Protein AF-A0A813L848-F1 (afdb_monomer_lite)

pLDDT: mean 75.16, std 19.22, range [43.25, 97.25]

Radius of gyration: 29.5 Å; chains: 1; bounding box: 35×66×77 Å

Sequence (94 aa):
LMESSGAEINISRHAIAGTELQPISIIGGVNQTLLAVVKLSSLLQDLAAQGRLVGEVWHRPARSRGQSRAPSRASSAARATSQTPSRVAASSRS

Foldseek 3Di:
DCVVLVWDKDWDPDADPPAPHIDIDTHDPPSSSVVVVVVVVVVVVVCVVVVNDPCPRPPDPPPPPDDPPDPPPDDDDDDDDDDDDDDDDDDDDD

Secondary structure (DSSP, 8-state):
-HHHH--EEEE-SSPPTTSSPPPEEEES-HHHHHHHHHHHHHHHHHHHHTT-S-TTSS------------------------------------

Structure (mmCIF, N/CA/C/O backbone):
data_AF-A0A813L848-F1
#
_entry.id   AF-A0A813L848-F1
#
loop_
_atom_site.group_PDB
_atom_site.id
_atom_site.type_symbol
_atom_site.label_atom_id
_atom_site.label_alt_id
_atom_site.label_comp_id
_atom_site.label_asym_id
_atom_site.label_entity_id
_atom_site.label_seq_id
_atom_site.pdbx_PDB_ins_code
_atom_site.Cartn_x
_atom_site.Cartn_y
_atom_site.Cartn_z
_atom_site.occupancy
_atom_site.B_iso_or_equiv
_atom_site.auth_seq_id
_atom_site.auth_comp_id
_atom_site.auth_asym_id
_atom_site.auth_atom_id
_atom_site.pdbx_PDB_model_num
ATOM 1 N N . LEU A 1 1 ? -8.585 2.325 -1.356 1.00 82.56 1 LEU A N 1
ATOM 2 C CA . LEU A 1 1 ? -7.594 2.035 -0.290 1.00 82.56 1 LEU A CA 1
ATOM 3 C C . LEU A 1 1 ? -7.447 3.234 0.651 1.00 82.56 1 LEU A C 1
ATOM 5 O O . LEU A 1 1 ? -7.893 3.088 1.782 1.00 82.56 1 LEU A O 1
ATOM 9 N N . MET A 1 2 ? -6.983 4.402 0.177 1.00 81.25 2 MET A N 1
ATOM 10 C CA . MET A 1 2 ? -6.903 5.659 0.959 1.00 81.25 2 MET A CA 1
ATOM 11 C C . MET A 1 2 ? -8.218 6.043 1.659 1.00 81.25 2 MET A C 1
ATOM 13 O O . MET A 1 2 ? -8.249 6.131 2.880 1.00 81.25 2 MET A O 1
ATOM 17 N N . GLU A 1 3 ? -9.329 6.153 0.919 1.00 84.12 3 GLU A N 1
ATOM 18 C CA . GLU A 1 3 ? -10.656 6.490 1.486 1.00 84.12 3 GLU A CA 1
ATOM 19 C C . GLU A 1 3 ? -11.080 5.556 2.624 1.00 84.12 3 GLU A C 1
ATOM 21 O O . GLU A 1 3 ? -11.735 5.946 3.581 1.00 84.12 3 GLU A O 1
ATOM 26 N N . SER A 1 4 ? -10.678 4.294 2.522 1.00 86.44 4 SER A N 1
ATOM 27 C CA . SER A 1 4 ? -11.129 3.242 3.419 1.00 86.44 4 SER A CA 1
ATOM 28 C C . SER A 1 4 ? -10.207 3.034 4.628 1.00 86.44 4 SER A C 1
ATOM 30 O O . SER A 1 4 ? -10.605 2.359 5.575 1.00 86.44 4 SER A O 1
ATOM 32 N N . SER A 1 5 ? -8.956 3.501 4.575 1.00 88.88 5 SER A N 1
ATOM 33 C CA . SER A 1 5 ? -8.020 3.476 5.709 1.00 88.88 5 SER A CA 1
ATOM 34 C C . SER A 1 5 ? -7.967 4.816 6.439 1.00 88.88 5 SER A C 1
ATOM 36 O O . SER A 1 5 ? -7.537 4.855 7.588 1.00 88.88 5 SER A O 1
ATOM 38 N N . GLY A 1 6 ? -8.371 5.906 5.779 1.00 92.31 6 GLY A N 1
ATOM 39 C CA . GLY A 1 6 ? -8.192 7.269 6.277 1.00 92.31 6 GLY A CA 1
ATOM 40 C C . GLY A 1 6 ? -6.726 7.708 6.332 1.00 92.31 6 GLY A C 1
ATOM 41 O O . GLY A 1 6 ? -6.440 8.756 6.899 1.00 92.31 6 GLY A O 1
ATOM 42 N N . ALA A 1 7 ? -5.807 6.908 5.781 1.00 95.75 7 ALA A N 1
ATOM 43 C CA . ALA A 1 7 ? -4.390 7.235 5.689 1.00 95.75 7 ALA A CA 1
ATOM 44 C C . ALA A 1 7 ? -4.088 7.905 4.346 1.00 95.75 7 ALA A C 1
ATOM 46 O O . ALA A 1 7 ? -4.619 7.501 3.305 1.00 95.75 7 ALA A O 1
ATOM 47 N N . GLU A 1 8 ? -3.182 8.873 4.368 1.00 95.44 8 GLU A N 1
ATOM 48 C CA . GLU A 1 8 ? -2.567 9.403 3.162 1.00 95.44 8 GLU A CA 1
ATOM 49 C C . GLU A 1 8 ? -1.531 8.400 2.651 1.00 95.44 8 GLU A C 1
ATOM 51 O O . GLU A 1 8 ? -0.732 7.860 3.420 1.00 95.44 8 GLU A O 1
ATOM 56 N N . ILE A 1 9 ? -1.571 8.107 1.352 1.00 94.50 9 ILE A N 1
ATOM 57 C CA . ILE A 1 9 ? -0.692 7.122 0.729 1.00 94.50 9 ILE A CA 1
ATOM 58 C C . ILE A 1 9 ? -0.105 7.743 -0.520 1.00 94.50 9 ILE A C 1
ATOM 60 O O . ILE A 1 9 ? -0.836 8.145 -1.422 1.00 94.50 9 ILE A O 1
ATOM 64 N N . ASN A 1 10 ? 1.219 7.793 -0.566 1.00 94.75 10 ASN A N 1
ATOM 65 C CA . ASN A 1 10 ? 1.962 8.354 -1.677 1.00 94.75 10 ASN A CA 1
ATOM 66 C C . ASN A 1 10 ? 2.876 7.285 -2.273 1.00 94.75 10 ASN A C 1
ATOM 68 O O . ASN A 1 10 ? 3.599 6.603 -1.546 1.00 94.75 10 ASN A O 1
ATOM 72 N N . ILE A 1 11 ? 2.842 7.149 -3.594 1.00 93.56 11 ILE A N 1
ATOM 73 C CA . ILE A 1 11 ? 3.718 6.249 -4.340 1.00 93.56 11 ILE A CA 1
ATOM 74 C C . ILE A 1 11 ? 4.751 7.122 -5.040 1.00 93.56 11 ILE A C 1
ATOM 76 O O . ILE A 1 11 ? 4.411 8.008 -5.827 1.00 93.56 11 ILE A O 1
ATOM 80 N N . SER A 1 12 ? 6.023 6.890 -4.732 1.00 92.94 12 SER A N 1
ATOM 81 C CA . SER A 1 12 ? 7.115 7.644 -5.333 1.00 92.94 12 SER A CA 1
ATOM 82 C C . SER A 1 12 ? 7.152 7.429 -6.845 1.00 92.94 12 SER A C 1
ATOM 84 O O . SER A 1 12 ? 7.051 6.309 -7.341 1.00 92.94 12 SER A O 1
ATOM 86 N N . ARG A 1 13 ? 7.389 8.519 -7.583 1.00 92.25 13 ARG A N 1
ATOM 87 C CA . ARG A 1 13 ? 7.638 8.481 -9.034 1.00 92.25 13 ARG A CA 1
ATOM 88 C C . ARG A 1 13 ? 9.011 7.907 -9.389 1.00 92.25 13 ARG A C 1
ATOM 90 O O . ARG A 1 13 ? 9.268 7.614 -10.552 1.00 92.25 13 ARG A O 1
ATOM 97 N N . HIS A 1 14 ? 9.888 7.769 -8.398 1.00 92.56 14 HIS A N 1
ATOM 98 C CA . HIS A 1 14 ? 11.241 7.251 -8.552 1.00 92.56 14 HIS A CA 1
ATOM 99 C C . HIS A 1 14 ? 11.361 5.893 -7.875 1.00 92.56 14 HIS A C 1
ATOM 101 O O . HIS A 1 14 ? 10.936 5.736 -6.728 1.00 92.56 14 HIS A O 1
ATOM 107 N N . ALA A 1 15 ? 11.959 4.938 -8.581 1.00 91.12 15 ALA A N 1
ATOM 108 C CA . ALA A 1 15 ? 12.312 3.645 -8.018 1.00 91.12 15 ALA A CA 1
ATOM 109 C C . ALA A 1 15 ? 13.491 3.765 -7.037 1.00 91.12 15 ALA A C 1
ATOM 111 O O . ALA A 1 15 ? 14.274 4.718 -7.090 1.00 91.12 15 ALA A O 1
ATOM 112 N N . ILE A 1 16 ? 13.627 2.784 -6.145 1.00 87.12 16 ILE A N 1
ATOM 113 C CA . ILE A 1 16 ? 14.800 2.651 -5.274 1.00 87.12 16 ILE A CA 1
ATOM 114 C C . ILE A 1 16 ? 16.008 2.309 -6.150 1.00 87.12 16 ILE A C 1
ATOM 116 O O . ILE A 1 16 ? 15.925 1.418 -6.998 1.00 87.12 16 ILE A O 1
ATOM 120 N N . ALA A 1 17 ? 17.130 3.002 -5.936 1.00 88.06 17 ALA A N 1
ATOM 121 C CA . ALA A 1 17 ? 18.353 2.810 -6.710 1.00 88.06 17 ALA A CA 1
ATOM 122 C C . ALA A 1 17 ? 18.766 1.327 -6.767 1.00 88.06 17 ALA A C 1
ATOM 124 O O . ALA A 1 17 ? 18.885 0.668 -5.736 1.00 88.06 17 ALA A O 1
ATOM 125 N N . GLY A 1 18 ? 18.975 0.815 -7.983 1.00 89.12 18 GLY A N 1
ATOM 126 C CA . GLY A 1 18 ? 19.326 -0.588 -8.223 1.00 89.12 18 GLY A CA 1
ATOM 127 C C . GLY A 1 18 ? 18.147 -1.568 -8.213 1.00 89.12 18 GLY A C 1
ATOM 128 O O . GLY A 1 18 ? 18.378 -2.772 -8.260 1.00 89.12 18 GLY A O 1
ATOM 129 N N . THR A 1 19 ? 16.899 -1.090 -8.163 1.00 85.81 19 THR A N 1
ATOM 130 C CA . THR A 1 19 ? 15.695 -1.936 -8.196 1.00 85.81 19 THR A CA 1
ATOM 131 C C . THR A 1 19 ? 14.614 -1.345 -9.104 1.00 85.81 19 THR A C 1
ATOM 133 O O . THR A 1 19 ? 14.642 -0.161 -9.432 1.00 85.81 19 THR A O 1
ATOM 136 N N . GLU A 1 20 ? 13.606 -2.150 -9.436 1.00 85.19 20 GLU A N 1
ATOM 137 C CA . GLU A 1 20 ? 12.363 -1.686 -10.076 1.00 85.19 20 GLU A CA 1
ATOM 138 C C . GLU A 1 20 ? 11.267 -1.326 -9.051 1.00 85.19 20 GLU A C 1
ATOM 140 O O . GLU A 1 20 ? 10.122 -1.051 -9.409 1.00 85.19 20 GLU A O 1
ATOM 145 N N . LEU A 1 21 ? 11.592 -1.341 -7.753 1.00 86.38 21 LEU A N 1
ATOM 146 C CA . LEU A 1 21 ? 10.629 -1.130 -6.677 1.00 86.38 21 LEU A CA 1
ATOM 147 C C . LEU A 1 21 ? 10.342 0.357 -6.475 1.00 86.38 21 LEU A C 1
ATOM 149 O O . LEU A 1 21 ? 11.257 1.154 -6.267 1.00 86.38 21 LEU A O 1
ATOM 153 N N . GLN A 1 22 ? 9.058 0.719 -6.457 1.00 90.62 22 GLN A N 1
ATOM 154 C CA . GLN A 1 22 ? 8.608 2.061 -6.092 1.00 90.62 22 GLN A CA 1
ATOM 155 C C . GLN A 1 22 ? 8.334 2.152 -4.581 1.00 90.62 22 GLN A C 1
ATOM 157 O O . GLN A 1 22 ? 7.530 1.376 -4.058 1.00 90.62 22 GLN A O 1
ATOM 162 N N . PRO A 1 23 ? 8.962 3.102 -3.866 1.00 93.06 23 PRO A N 1
ATOM 163 C CA . PRO A 1 23 ? 8.634 3.402 -2.478 1.00 93.06 23 PRO A CA 1
ATOM 164 C C . PRO A 1 23 ? 7.167 3.798 -2.296 1.00 93.06 23 PRO A C 1
ATOM 166 O O . PRO A 1 23 ? 6.629 4.593 -3.072 1.00 93.06 23 PRO A O 1
ATOM 169 N N . ILE A 1 24 ? 6.558 3.303 -1.218 1.00 94.44 24 ILE A N 1
ATOM 170 C CA . ILE A 1 24 ? 5.216 3.689 -0.777 1.00 94.44 24 ILE A CA 1
ATOM 171 C C . ILE A 1 24 ? 5.333 4.298 0.619 1.00 94.44 24 ILE A C 1
ATOM 173 O O . ILE A 1 24 ? 5.787 3.636 1.552 1.00 94.44 24 ILE A O 1
ATOM 177 N N . SER A 1 25 ? 4.895 5.545 0.762 1.00 95.44 25 SER A N 1
ATOM 178 C CA . SER A 1 25 ? 4.799 6.244 2.044 1.00 95.44 25 SER A CA 1
ATOM 179 C C . SER A 1 25 ? 3.355 6.224 2.531 1.00 95.44 25 SER A C 1
ATOM 181 O O . SER A 1 25 ? 2.445 6.535 1.764 1.00 95.44 25 SER A O 1
ATOM 183 N N . ILE A 1 26 ? 3.146 5.880 3.803 1.00 96.38 26 ILE A N 1
ATOM 184 C CA 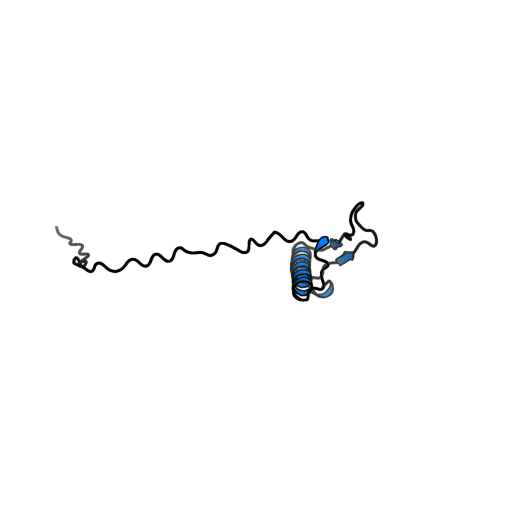. ILE A 1 26 ? 1.830 5.860 4.453 1.00 96.38 26 ILE A CA 1
ATOM 185 C C . ILE A 1 26 ? 1.889 6.795 5.658 1.00 96.38 26 ILE A C 1
ATOM 187 O O . ILE A 1 26 ? 2.706 6.591 6.556 1.00 96.38 26 ILE A O 1
ATOM 191 N N . ILE A 1 27 ? 1.034 7.814 5.669 1.00 96.81 27 ILE A N 1
ATOM 192 C CA . ILE A 1 27 ? 0.995 8.850 6.701 1.00 96.81 27 ILE A CA 1
ATOM 193 C C . ILE A 1 27 ? -0.401 8.854 7.326 1.00 96.81 27 ILE A C 1
ATOM 195 O O . ILE A 1 27 ? -1.418 8.883 6.634 1.00 96.81 27 ILE A O 1
ATOM 199 N N . GLY A 1 28 ? -0.451 8.800 8.652 1.00 95.75 28 GLY A N 1
ATOM 200 C CA . GLY A 1 28 ? -1.693 8.775 9.416 1.00 95.75 28 GLY A CA 1
ATOM 201 C C . GLY A 1 28 ? -1.454 8.374 10.866 1.00 95.75 28 GLY A C 1
ATOM 202 O O . GLY A 1 28 ? -0.327 8.087 11.278 1.00 95.75 28 GLY A O 1
ATOM 203 N N . GLY A 1 29 ? -2.529 8.338 11.653 1.00 97.12 29 GLY A N 1
ATOM 204 C CA . GLY A 1 29 ? -2.488 7.775 13.002 1.00 97.12 29 GLY A CA 1
ATOM 205 C C . GLY A 1 29 ? -2.199 6.270 12.974 1.00 97.12 29 GLY A C 1
ATOM 206 O O . GLY A 1 29 ? -2.473 5.597 11.982 1.00 97.12 29 GLY A O 1
ATOM 207 N N . VAL A 1 30 ? -1.702 5.715 14.085 1.00 97.25 30 VAL A N 1
ATOM 208 C CA . VAL A 1 30 ? -1.288 4.297 14.189 1.00 97.25 30 VAL A CA 1
ATOM 209 C C . VAL A 1 30 ? -2.339 3.333 13.619 1.00 97.25 30 VAL A C 1
ATOM 211 O O . VAL A 1 30 ? -2.014 2.476 12.799 1.00 97.25 30 VAL A O 1
ATOM 214 N N . ASN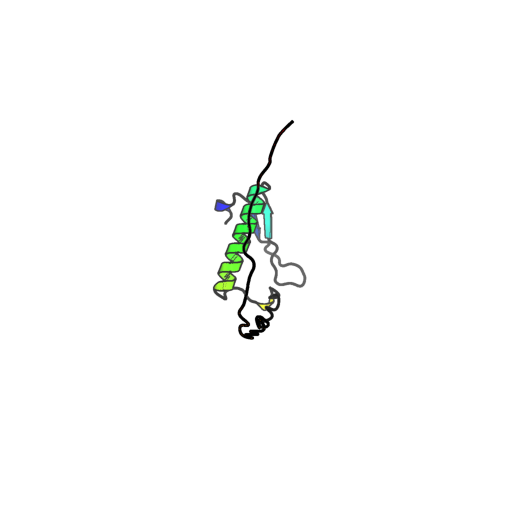 A 1 31 ? -3.612 3.519 13.979 1.00 97.00 31 ASN A N 1
ATOM 215 C CA . ASN A 1 31 ? -4.708 2.675 13.495 1.00 97.00 31 ASN A CA 1
ATOM 216 C C . ASN A 1 31 ? -4.955 2.820 11.984 1.00 97.00 31 ASN A C 1
ATOM 218 O O . ASN A 1 31 ? -5.200 1.823 11.308 1.00 97.00 31 ASN A O 1
ATOM 222 N N . GLN A 1 32 ? -4.866 4.037 11.441 1.00 97.06 32 GLN A N 1
ATOM 2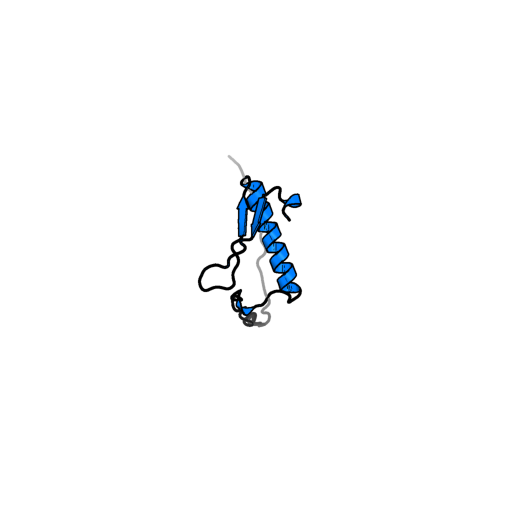23 C CA . GLN A 1 32 ? -5.045 4.296 10.007 1.00 97.06 32 GLN A CA 1
ATOM 224 C C . GLN A 1 32 ? -3.914 3.656 9.198 1.00 97.06 32 GLN A C 1
ATOM 226 O O . GLN A 1 32 ? -4.166 3.001 8.186 1.00 97.06 32 GLN A O 1
ATOM 231 N N . THR A 1 33 ? -2.677 3.781 9.683 1.00 97.12 33 THR A N 1
ATOM 232 C CA . THR A 1 33 ? -1.492 3.178 9.068 1.00 97.12 33 THR A CA 1
ATOM 233 C C . THR A 1 33 ? -1.574 1.654 9.083 1.00 97.12 33 THR A C 1
ATOM 235 O O . THR A 1 33 ? -1.383 1.025 8.044 1.00 97.12 33 THR A O 1
ATOM 238 N N . LEU A 1 34 ? -1.939 1.039 10.214 1.00 96.56 34 LEU A N 1
ATOM 239 C CA . LEU A 1 34 ? -2.133 -0.413 10.299 1.00 96.56 34 LEU A CA 1
ATOM 240 C C . LEU A 1 34 ? -3.221 -0.901 9.335 1.00 96.56 34 LEU A C 1
ATOM 242 O O . LEU A 1 34 ? -3.006 -1.858 8.591 1.00 96.56 34 LEU A O 1
ATOM 246 N N . LEU A 1 35 ? -4.368 -0.217 9.292 1.00 97.00 35 LEU A N 1
ATOM 247 C CA . LEU A 1 35 ? -5.447 -0.544 8.359 1.00 97.00 35 LEU A CA 1
ATOM 248 C C . LEU A 1 35 ? -5.005 -0.407 6.898 1.00 97.00 35 LEU A C 1
ATOM 250 O O . LEU A 1 35 ? -5.350 -1.256 6.073 1.00 97.00 35 LEU A O 1
ATOM 254 N N . ALA A 1 36 ? -4.240 0.634 6.568 1.00 97.00 36 ALA A N 1
ATOM 255 C CA . ALA A 1 36 ? -3.688 0.826 5.232 1.00 97.00 36 ALA A CA 1
ATOM 256 C C . ALA A 1 36 ? -2.756 -0.328 4.836 1.00 97.00 36 ALA A C 1
ATOM 258 O O . ALA A 1 36 ? -2.897 -0.865 3.738 1.00 97.00 36 ALA A O 1
ATOM 259 N N . VAL A 1 37 ? -1.870 -0.762 5.740 1.00 95.94 37 VAL A N 1
ATOM 260 C CA . VAL A 1 37 ? -0.948 -1.887 5.511 1.00 95.94 37 VAL A CA 1
ATOM 261 C C . VAL A 1 37 ? -1.703 -3.200 5.299 1.00 95.94 37 VAL A C 1
ATOM 263 O O . VAL A 1 37 ? -1.414 -3.922 4.345 1.00 95.94 37 VAL A O 1
ATOM 266 N N . VAL A 1 38 ? -2.707 -3.501 6.130 1.00 96.31 38 VAL A N 1
ATOM 267 C CA . VAL A 1 38 ? -3.528 -4.717 5.982 1.00 96.31 38 VAL A CA 1
ATOM 268 C C . VAL A 1 38 ? -4.232 -4.737 4.625 1.00 96.31 38 VAL A C 1
ATOM 270 O O . VAL A 1 38 ? -4.190 -5.741 3.913 1.00 96.31 38 VAL A O 1
ATOM 273 N N . LYS A 1 39 ? -4.833 -3.613 4.225 1.00 95.31 39 LYS A N 1
ATOM 274 C CA . LYS A 1 39 ? -5.531 -3.500 2.938 1.00 95.31 39 LYS A CA 1
ATOM 275 C C . LYS A 1 39 ? -4.584 -3.587 1.749 1.00 95.31 39 LYS A C 1
ATOM 277 O O . LYS A 1 39 ? -4.930 -4.213 0.750 1.00 95.31 39 LYS A O 1
ATOM 282 N N . LEU A 1 40 ? -3.394 -2.998 1.856 1.00 94.50 40 LEU A N 1
ATOM 283 C CA . LEU A 1 40 ? -2.371 -3.091 0.819 1.00 94.50 40 LEU A CA 1
ATOM 284 C C . LEU A 1 40 ? -1.902 -4.538 0.647 1.00 94.50 40 LEU A C 1
ATOM 286 O O . LEU A 1 40 ? -1.823 -5.022 -0.477 1.00 94.50 40 LEU A O 1
ATOM 290 N N . SER A 1 41 ? -1.673 -5.251 1.752 1.00 91.94 41 SER A N 1
ATOM 291 C CA . SER A 1 41 ? -1.312 -6.671 1.725 1.00 91.94 41 SER A CA 1
ATOM 292 C C . SER A 1 41 ? -2.401 -7.527 1.071 1.00 91.94 41 SER A C 1
ATOM 294 O O . SER A 1 41 ? -2.091 -8.341 0.206 1.00 91.94 41 SER A O 1
ATOM 296 N N . SER A 1 42 ? -3.677 -7.297 1.407 1.00 93.75 42 SER A N 1
ATOM 297 C CA . SER A 1 42 ? -4.805 -7.991 0.766 1.00 93.75 42 SER A CA 1
ATOM 298 C C . SER A 1 42 ? -4.833 -7.755 -0.744 1.00 93.75 42 SER A C 1
ATOM 300 O O . SER A 1 42 ? -4.908 -8.708 -1.510 1.00 93.75 42 SER A O 1
ATOM 302 N N . LEU A 1 43 ? -4.690 -6.500 -1.183 1.00 92.44 43 LEU A N 1
ATOM 303 C CA . LEU A 1 43 ? -4.667 -6.159 -2.606 1.00 92.44 43 LEU A CA 1
ATOM 304 C C . LEU A 1 43 ? -3.514 -6.857 -3.342 1.00 92.44 43 LEU A C 1
ATOM 306 O O . LEU A 1 43 ? -3.706 -7.387 -4.434 1.00 92.44 43 LEU A O 1
ATOM 310 N N . LEU A 1 44 ? -2.317 -6.874 -2.751 1.00 90.50 44 LEU A N 1
ATOM 311 C CA . LEU A 1 44 ? -1.170 -7.569 -3.334 1.00 90.50 44 LEU A CA 1
ATOM 312 C C . LEU A 1 44 ? -1.421 -9.078 -3.430 1.00 90.50 44 LEU A C 1
ATOM 314 O O . LEU A 1 44 ? -1.087 -9.685 -4.443 1.00 90.50 44 LEU A O 1
ATOM 318 N N . GLN A 1 45 ? -2.045 -9.687 -2.421 1.00 89.19 45 GLN A N 1
ATOM 319 C CA . GLN A 1 45 ? -2.416 -11.104 -2.458 1.00 89.19 45 GLN A CA 1
ATOM 320 C C . GLN A 1 45 ? -3.457 -11.399 -3.544 1.00 89.19 45 GLN A C 1
ATOM 322 O O . GLN A 1 45 ? -3.301 -12.384 -4.266 1.00 89.19 45 GLN A O 1
ATOM 327 N N . ASP A 1 46 ? -4.457 -10.535 -3.722 1.00 91.25 46 ASP A N 1
ATOM 328 C CA . ASP A 1 46 ? -5.465 -10.675 -4.778 1.00 91.25 46 ASP A CA 1
ATOM 329 C C . ASP A 1 46 ? -4.826 -10.582 -6.170 1.00 91.25 46 ASP A C 1
ATOM 331 O O . ASP A 1 46 ? -5.079 -11.416 -7.043 1.00 91.25 46 ASP A O 1
ATOM 335 N N . LEU A 1 47 ? -3.922 -9.618 -6.372 1.00 88.94 47 LEU A N 1
ATOM 336 C CA . LEU A 1 47 ? -3.158 -9.490 -7.616 1.00 88.94 47 LEU A CA 1
ATOM 337 C C . LEU A 1 47 ? -2.231 -10.693 -7.847 1.00 88.94 47 LEU A C 1
ATOM 339 O O . LEU A 1 47 ? -2.092 -11.151 -8.984 1.00 88.94 47 LEU A O 1
ATOM 343 N N . ALA A 1 48 ? -1.633 -11.240 -6.784 1.00 86.56 48 ALA A N 1
ATOM 344 C CA . ALA A 1 48 ? -0.842 -12.467 -6.851 1.00 86.56 48 ALA A CA 1
ATOM 345 C C . ALA A 1 48 ? -1.697 -13.662 -7.289 1.00 86.56 48 ALA A C 1
ATOM 347 O O . ALA A 1 48 ? -1.283 -14.436 -8.153 1.00 86.56 48 ALA A O 1
ATOM 348 N N . ALA A 1 49 ? -2.889 -13.809 -6.705 1.00 87.00 49 ALA A N 1
ATOM 349 C CA . ALA A 1 49 ? -3.825 -14.888 -7.004 1.00 87.00 49 ALA A CA 1
ATOM 350 C C . ALA A 1 49 ? -4.325 -14.828 -8.456 1.00 87.00 49 ALA A C 1
ATOM 352 O O . ALA A 1 49 ? -4.516 -15.867 -9.083 1.00 87.00 49 ALA A O 1
ATOM 353 N N . GLN A 1 50 ? -4.461 -13.621 -9.009 1.00 89.69 50 GLN A N 1
ATOM 354 C CA . GLN A 1 50 ? -4.816 -13.381 -10.411 1.00 89.69 50 GLN A CA 1
ATOM 355 C C . GLN A 1 50 ? -3.639 -13.558 -11.389 1.00 89.69 50 GLN A C 1
ATOM 357 O O . GLN A 1 50 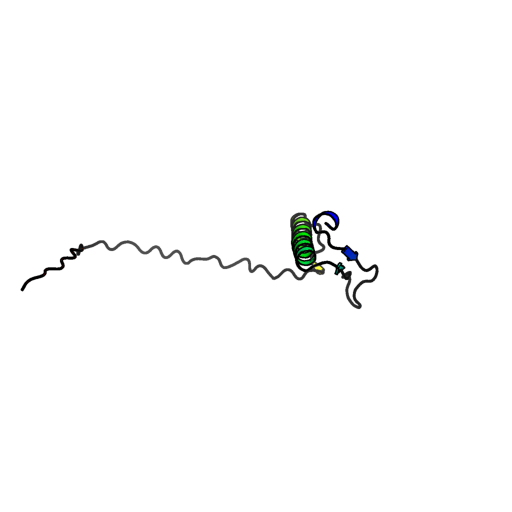? -3.832 -13.422 -12.594 1.00 89.69 50 GLN A O 1
ATOM 362 N N . GLY A 1 51 ? -2.417 -13.812 -10.905 1.00 85.19 51 GLY A N 1
ATOM 363 C CA . GLY A 1 51 ? -1.220 -13.888 -11.751 1.00 85.19 51 GLY A CA 1
ATOM 364 C C . GLY A 1 51 ? -0.788 -12.539 -12.340 1.00 85.19 51 GLY A C 1
ATOM 365 O O . GLY A 1 51 ? -0.063 -12.507 -13.328 1.00 85.19 51 GLY A O 1
ATOM 366 N N . ARG A 1 52 ? -1.234 -11.422 -11.749 1.00 83.56 52 ARG A N 1
ATOM 367 C CA . ARG A 1 52 ? -0.952 -10.051 -12.213 1.00 83.56 52 ARG A CA 1
ATOM 368 C C . ARG A 1 52 ? 0.276 -9.420 -11.560 1.00 83.56 52 ARG A C 1
ATOM 370 O O . ARG A 1 52 ? 0.625 -8.292 -11.893 1.00 83.56 52 ARG A O 1
ATOM 377 N N . LEU A 1 53 ? 0.917 -10.122 -10.627 1.00 78.88 53 LEU A N 1
ATOM 378 C CA . LEU A 1 53 ? 2.214 -9.729 -10.083 1.00 78.88 53 LEU A CA 1
ATOM 379 C C . LEU A 1 53 ? 3.337 -10.405 -10.867 1.00 78.88 53 LEU A C 1
ATOM 381 O O . LEU A 1 53 ? 3.363 -11.630 -10.993 1.00 78.88 53 LEU A O 1
ATOM 385 N N . VAL A 1 54 ? 4.288 -9.600 -11.343 1.00 71.81 54 VAL A N 1
ATOM 386 C CA . VAL A 1 54 ? 5.531 -10.093 -11.943 1.00 71.81 54 VAL A CA 1
ATOM 387 C C . VAL A 1 54 ? 6.359 -10.738 -10.830 1.00 71.81 54 VAL A C 1
ATOM 389 O O . VAL A 1 54 ? 6.820 -10.073 -9.903 1.00 71.81 54 VAL A O 1
ATOM 392 N N . GLY A 1 55 ? 6.475 -12.064 -10.884 1.00 61.22 55 GLY A N 1
ATOM 393 C CA . GLY A 1 55 ? 7.026 -12.876 -9.798 1.00 61.22 55 GLY A CA 1
ATOM 394 C C . GLY A 1 55 ? 8.531 -12.728 -9.562 1.00 61.22 55 GLY A C 1
ATOM 395 O O . GLY A 1 55 ? 9.004 -13.194 -8.534 1.00 61.22 55 GLY A O 1
ATOM 396 N N . GLU A 1 56 ? 9.281 -12.096 -10.468 1.00 59.31 56 GLU A N 1
ATOM 397 C CA . GLU A 1 56 ? 10.741 -11.953 -10.330 1.00 59.31 56 GLU A CA 1
ATOM 398 C C . GLU A 1 56 ? 11.149 -10.919 -9.274 1.00 59.31 56 GLU A C 1
ATOM 400 O O . GLU A 1 56 ? 12.177 -11.075 -8.623 1.00 59.31 56 GLU A O 1
ATOM 405 N N . VAL A 1 57 ? 10.310 -9.909 -9.033 1.00 60.03 57 VAL A N 1
ATOM 406 C CA . VAL A 1 57 ? 10.579 -8.836 -8.059 1.00 60.03 57 VAL A CA 1
ATOM 407 C C . VAL A 1 57 ? 10.286 -9.279 -6.619 1.00 60.03 57 VAL A C 1
ATOM 409 O O . VAL A 1 57 ? 10.855 -8.762 -5.658 1.00 60.03 57 VAL A O 1
ATOM 412 N N . TRP A 1 58 ? 9.412 -10.271 -6.455 1.00 57.25 58 TRP A N 1
ATOM 413 C CA . TRP A 1 58 ? 9.007 -10.797 -5.160 1.00 57.25 58 TRP A CA 1
ATOM 414 C C . TRP A 1 58 ? 9.558 -12.205 -5.024 1.00 57.25 58 TRP A C 1
ATOM 416 O O . TRP A 1 58 ? 8.945 -13.149 -5.519 1.00 57.25 58 TRP A O 1
ATOM 426 N N . HIS A 1 59 ? 10.700 -12.365 -4.345 1.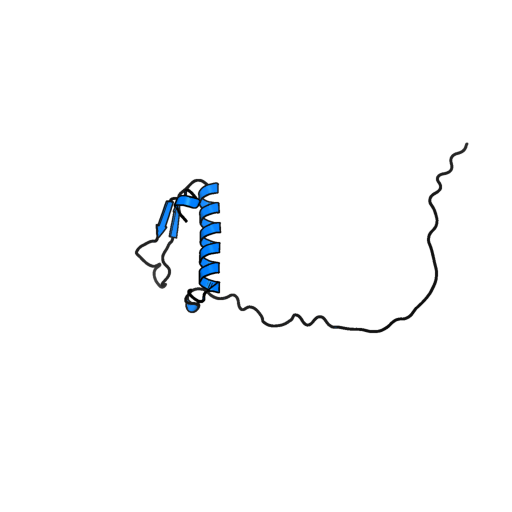00 52.53 59 HIS A N 1
ATOM 427 C CA . HIS A 1 59 ? 11.206 -13.688 -3.987 1.00 52.53 59 HIS A CA 1
ATOM 428 C C . HIS A 1 59 ? 10.078 -14.502 -3.351 1.00 52.53 59 HIS A C 1
ATOM 430 O O . HIS A 1 59 ? 9.679 -14.285 -2.207 1.00 52.53 59 HIS A O 1
ATOM 436 N N . ARG A 1 60 ? 9.539 -15.448 -4.121 1.00 52.84 60 ARG A N 1
ATOM 437 C CA . ARG A 1 60 ? 8.595 -16.432 -3.617 1.00 52.84 60 ARG A CA 1
ATOM 438 C C . ARG A 1 60 ? 9.387 -17.234 -2.587 1.00 52.84 60 ARG A C 1
ATOM 440 O O . ARG A 1 60 ? 10.361 -17.872 -2.993 1.00 52.84 60 ARG A O 1
ATOM 447 N N . PRO A 1 61 ? 9.026 -17.246 -1.289 1.00 52.94 61 PRO A N 1
ATOM 448 C CA . PRO A 1 61 ? 9.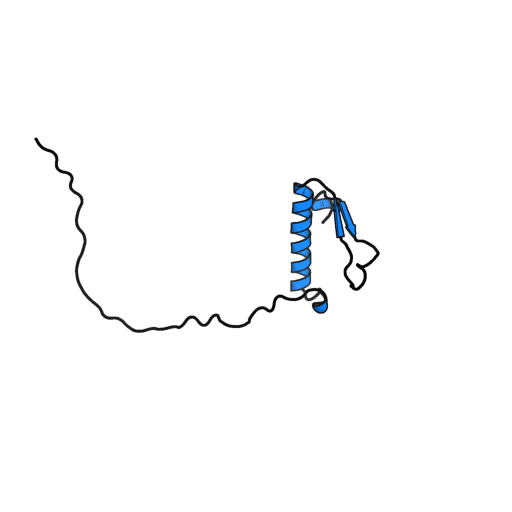593 -18.250 -0.410 1.00 52.94 61 PRO A CA 1
ATOM 449 C C . PRO A 1 61 ? 9.254 -19.585 -1.061 1.00 52.94 61 PRO A C 1
ATOM 451 O O . PRO A 1 61 ? 8.084 -19.847 -1.368 1.00 52.94 61 PRO A O 1
ATOM 454 N N . ALA A 1 62 ? 10.288 -20.358 -1.393 1.00 55.25 62 ALA A N 1
ATOM 455 C CA . ALA A 1 62 ? 10.135 -21.650 -2.028 1.00 55.25 62 ALA A CA 1
ATOM 456 C C . ALA A 1 62 ? 9.158 -22.454 -1.169 1.00 55.25 62 ALA A C 1
ATOM 458 O O . ALA A 1 62 ? 9.496 -22.898 -0.073 1.00 55.25 62 ALA A O 1
ATOM 459 N N . ARG A 1 63 ? 7.910 -22.597 -1.627 1.00 54.47 63 ARG A N 1
ATOM 460 C CA . ARG A 1 63 ? 7.002 -23.569 -1.036 1.00 54.47 63 ARG A CA 1
ATOM 461 C C . ARG A 1 63 ? 7.645 -24.904 -1.353 1.00 54.47 63 ARG A C 1
ATOM 463 O O . ARG A 1 63 ? 7.571 -25.356 -2.495 1.00 54.47 63 ARG A O 1
ATOM 470 N N . SER A 1 64 ? 8.309 -25.493 -0.367 1.00 51.75 64 SER A N 1
ATOM 471 C CA . SER A 1 64 ? 8.710 -26.888 -0.389 1.00 51.75 64 SER A CA 1
ATOM 472 C C . SER A 1 64 ? 7.447 -27.721 -0.608 1.00 51.75 64 SER A C 1
ATOM 474 O O . SER A 1 64 ? 6.691 -28.057 0.301 1.00 51.75 64 SER A O 1
ATOM 476 N N . ARG A 1 65 ? 7.152 -28.002 -1.878 1.00 53.50 65 ARG A N 1
ATOM 477 C CA . ARG A 1 65 ? 6.215 -29.045 -2.279 1.00 53.50 65 ARG A CA 1
ATOM 478 C C . ARG A 1 65 ? 6.867 -30.367 -1.870 1.00 53.50 65 ARG A C 1
ATOM 480 O O . ARG A 1 65 ? 7.732 -30.874 -2.572 1.00 53.50 65 ARG A O 1
ATOM 487 N N . GLY A 1 66 ? 6.464 -30.880 -0.712 1.00 55.38 66 GLY A N 1
ATOM 488 C CA . GLY A 1 66 ? 6.978 -32.106 -0.095 1.00 55.38 66 GLY A CA 1
ATOM 489 C C . GLY A 1 66 ? 7.705 -31.752 1.202 1.00 55.38 66 GLY A C 1
ATOM 490 O O . GLY A 1 66 ? 8.729 -31.091 1.168 1.00 55.38 66 GLY A O 1
ATOM 491 N N . GLN A 1 67 ? 7.228 -32.121 2.389 1.00 49.72 67 GLN A N 1
ATOM 492 C CA . GLN A 1 67 ? 6.830 -33.472 2.768 1.00 49.72 67 GLN A CA 1
ATOM 493 C C . GLN A 1 67 ? 5.656 -33.444 3.763 1.00 49.72 67 GLN A C 1
ATOM 495 O O . GLN A 1 67 ? 5.840 -33.469 4.974 1.00 49.72 67 GLN A O 1
ATOM 500 N N . SER A 1 68 ? 4.426 -33.489 3.256 1.00 51.78 68 SER A N 1
ATOM 501 C CA . SER A 1 68 ? 3.338 -34.148 3.983 1.00 51.78 68 SER A CA 1
ATOM 502 C C . SER A 1 68 ? 3.339 -35.608 3.555 1.00 51.78 68 SER A C 1
ATOM 504 O O . SER A 1 68 ? 2.543 -36.032 2.724 1.00 51.78 68 SER A O 1
ATOM 506 N N . ARG A 1 69 ? 4.286 -36.384 4.081 1.00 47.84 69 ARG A N 1
ATOM 507 C CA . ARG A 1 69 ? 4.177 -37.840 4.071 1.00 47.84 69 ARG A CA 1
ATOM 508 C C . ARG A 1 69 ? 4.196 -38.282 5.522 1.00 47.84 69 ARG A C 1
ATOM 510 O O . ARG A 1 69 ? 5.223 -38.673 6.061 1.00 47.84 69 ARG A O 1
ATOM 517 N N . ALA A 1 70 ? 3.040 -38.129 6.165 1.00 59.09 70 ALA A N 1
ATOM 518 C CA . ALA A 1 70 ? 2.771 -38.814 7.415 1.00 59.09 70 ALA A CA 1
ATOM 519 C C . ALA A 1 70 ? 3.069 -40.308 7.193 1.00 59.09 70 ALA A C 1
ATOM 521 O O . ALA A 1 70 ? 2.547 -40.878 6.228 1.00 59.09 70 ALA A O 1
ATOM 522 N N . PRO A 1 71 ? 3.914 -40.956 8.011 1.00 52.97 71 PRO A N 1
ATOM 523 C CA . PRO A 1 71 ? 4.032 -42.397 7.956 1.00 52.97 71 PRO A CA 1
ATOM 524 C C . PRO A 1 71 ? 2.720 -42.986 8.471 1.00 52.97 71 PRO A C 1
ATOM 526 O O . PRO A 1 71 ? 2.468 -43.077 9.670 1.00 52.97 71 PRO A O 1
ATOM 529 N N . SER A 1 72 ? 1.874 -43.397 7.534 1.00 55.88 72 SER A N 1
ATOM 530 C CA . SER A 1 72 ? 0.809 -44.363 7.750 1.00 55.88 72 SER A CA 1
ATOM 531 C C . SER A 1 72 ? 1.440 -45.690 8.173 1.00 55.88 72 SER A C 1
ATOM 533 O O . SER A 1 72 ? 1.695 -46.565 7.347 1.00 55.88 72 SER A O 1
ATOM 535 N N . ARG A 1 73 ? 1.724 -45.837 9.470 1.00 51.41 73 ARG A N 1
ATOM 536 C CA . ARG A 1 73 ? 1.957 -47.138 10.095 1.00 51.41 73 ARG A CA 1
ATOM 537 C C . ARG A 1 73 ? 0.661 -47.578 10.759 1.00 51.41 73 ARG A C 1
ATOM 539 O O . ARG A 1 73 ? 0.457 -47.448 11.959 1.00 51.41 73 ARG A O 1
ATOM 546 N N . ALA A 1 74 ? -0.223 -48.106 9.918 1.00 56.03 74 ALA A N 1
ATOM 547 C CA . ALA A 1 74 ? -1.172 -49.104 10.358 1.00 56.03 74 ALA A CA 1
ATOM 548 C C . ALA A 1 74 ? -0.358 -50.315 10.832 1.00 56.03 74 ALA A C 1
ATOM 550 O O . ALA A 1 74 ? 0.324 -50.980 10.053 1.00 56.03 74 ALA A O 1
ATOM 551 N N . SER A 1 75 ? -0.371 -50.573 12.131 1.00 51.50 75 SER A N 1
ATOM 552 C CA . SER A 1 75 ? -0.092 -51.898 12.666 1.00 51.50 75 SER A CA 1
ATOM 553 C C . SER A 1 75 ? -1.138 -52.171 13.732 1.00 51.50 75 SER A C 1
ATOM 555 O O . SER A 1 75 ? -1.192 -51.541 14.783 1.00 51.50 75 SER A O 1
ATOM 557 N N . SER A 1 76 ? -2.035 -53.047 13.307 1.00 46.69 76 SER A N 1
ATOM 558 C CA . SER A 1 76 ? -3.153 -53.687 13.967 1.00 46.69 76 SER A CA 1
ATOM 559 C C . SER A 1 76 ? -3.006 -53.938 15.467 1.00 46.69 76 SER A C 1
ATOM 561 O O . SER A 1 76 ? -2.038 -54.528 15.930 1.00 46.69 76 SER A O 1
ATOM 563 N N . ALA A 1 77 ? -4.069 -53.567 16.177 1.00 53.25 77 ALA A N 1
ATOM 564 C CA . ALA A 1 77 ? -4.849 -54.435 17.056 1.00 53.25 77 ALA A CA 1
ATOM 565 C C . ALA A 1 77 ? -4.108 -55.575 17.788 1.00 53.25 77 ALA A C 1
ATOM 567 O O . ALA A 1 77 ? -3.970 -56.679 17.268 1.00 53.25 77 ALA A O 1
ATOM 568 N N . ALA A 1 78 ? -3.850 -55.347 19.076 1.00 47.44 78 ALA A N 1
ATOM 569 C CA . ALA A 1 78 ? -3.962 -56.376 20.105 1.00 47.44 78 ALA A CA 1
ATOM 570 C C . ALA A 1 78 ? -4.842 -55.848 21.255 1.00 47.44 78 ALA A C 1
ATOM 572 O O . ALA A 1 78 ? -4.398 -55.193 22.191 1.00 47.44 78 ALA A O 1
ATOM 573 N N . ARG A 1 79 ? -6.141 -56.117 21.099 1.00 43.25 79 ARG A N 1
ATOM 574 C CA . ARG A 1 79 ? -7.133 -56.477 22.134 1.00 43.25 79 ARG A CA 1
ATOM 575 C C . ARG A 1 79 ? -6.448 -57.406 23.166 1.00 43.25 79 ARG A C 1
ATOM 577 O O . ARG A 1 79 ? -5.683 -58.254 22.733 1.00 43.25 79 ARG A O 1
ATOM 584 N N . ALA A 1 80 ? -6.630 -57.424 24.481 1.00 46.69 80 ALA A N 1
ATOM 585 C CA . ALA A 1 80 ? -7.479 -56.822 25.510 1.00 46.69 80 ALA A CA 1
ATOM 586 C C . ALA A 1 80 ? -6.637 -56.937 26.823 1.00 46.69 80 ALA A C 1
ATOM 588 O O . ALA A 1 80 ? -5.584 -57.563 26.806 1.00 46.69 80 ALA A O 1
ATOM 589 N N . THR A 1 81 ? -6.950 -56.436 28.015 1.00 50.69 81 THR A N 1
ATOM 590 C CA . THR A 1 81 ? -8.185 -56.536 28.799 1.00 50.69 81 THR A CA 1
ATOM 591 C C . THR A 1 81 ? -7.889 -55.861 30.150 1.00 50.69 81 THR A C 1
ATOM 593 O O . THR A 1 81 ? -6.783 -56.001 30.664 1.00 50.69 81 THR A O 1
ATOM 596 N N . SER A 1 82 ? -8.913 -55.250 30.748 1.00 49.81 82 SER A N 1
ATOM 597 C CA . SER A 1 82 ? -9.087 -55.111 32.205 1.00 49.81 82 SER A CA 1
ATOM 598 C C . SER A 1 82 ? -8.190 -54.119 32.965 1.00 49.81 82 SER A C 1
ATOM 600 O O . SER A 1 82 ? -7.125 -54.481 33.443 1.00 49.81 82 SER A O 1
ATOM 602 N N . GLN A 1 83 ? -8.712 -52.924 33.259 1.00 50.81 83 GLN A N 1
ATOM 603 C CA . GLN A 1 83 ? -9.259 -52.639 34.599 1.00 50.81 83 GLN A CA 1
ATOM 604 C C . GLN A 1 83 ? -9.944 -51.261 34.647 1.00 50.81 83 GLN A C 1
ATOM 606 O O . GLN A 1 83 ? -9.378 -50.223 34.317 1.00 50.81 83 GLN A O 1
ATOM 611 N N . THR A 1 84 ? -11.217 -51.313 35.027 1.00 57.06 84 THR A N 1
ATOM 612 C CA . THR A 1 84 ? -12.209 -50.235 35.129 1.00 57.06 84 THR A CA 1
ATOM 613 C C . THR A 1 84 ? -12.061 -49.492 36.474 1.00 57.06 84 THR A C 1
ATOM 615 O O . THR A 1 84 ? -11.650 -50.116 37.452 1.00 57.06 84 THR A O 1
ATOM 618 N N . PRO A 1 85 ? -12.404 -48.189 36.564 1.00 64.00 85 PRO A N 1
ATOM 619 C CA . PRO A 1 85 ? -12.168 -47.345 37.737 1.00 64.00 85 PRO A CA 1
ATOM 620 C C . PRO A 1 85 ? -13.295 -47.425 38.776 1.00 64.00 85 PRO A C 1
ATOM 622 O O . PRO A 1 85 ? -14.445 -47.708 38.445 1.00 64.00 85 PRO A O 1
ATOM 625 N N . SER A 1 86 ? -12.980 -47.112 40.034 1.00 54.25 86 SER A N 1
ATOM 626 C CA . SER A 1 86 ? -13.915 -46.785 41.128 1.00 54.25 86 SER A CA 1
ATOM 627 C C . SER A 1 86 ? -13.082 -46.353 42.342 1.00 54.25 86 SER A C 1
ATOM 629 O O . SER A 1 86 ? -12.043 -46.944 42.582 1.00 54.25 86 SER A O 1
ATOM 631 N N . ARG A 1 87 ? -13.422 -45.392 43.197 1.00 51.09 87 ARG A N 1
ATOM 632 C CA . ARG A 1 87 ? -14.494 -44.398 43.307 1.00 51.09 87 ARG A CA 1
ATOM 633 C C . ARG A 1 87 ? -14.067 -43.522 44.499 1.00 51.09 87 ARG A C 1
ATOM 635 O O . ARG A 1 87 ? -13.504 -44.033 45.462 1.00 51.09 87 ARG A O 1
ATOM 642 N N . VAL A 1 88 ? -14.331 -42.222 44.435 1.00 53.03 88 VAL A N 1
ATOM 643 C CA . VAL A 1 88 ? -14.192 -41.287 45.562 1.00 53.03 88 VAL A CA 1
ATOM 644 C C . VAL A 1 88 ? -15.084 -41.733 46.728 1.00 53.03 88 VAL A C 1
ATOM 646 O O . VAL A 1 88 ? -16.271 -41.977 46.515 1.00 53.03 88 VAL A O 1
ATOM 649 N N . ALA A 1 89 ? -14.542 -41.771 47.947 1.00 52.34 89 ALA A N 1
ATOM 650 C CA . ALA A 1 89 ? -15.318 -41.669 49.181 1.00 52.34 89 ALA A CA 1
ATOM 651 C C . ALA A 1 89 ? -14.449 -41.067 50.295 1.00 52.34 89 ALA A C 1
ATOM 653 O O . ALA A 1 89 ? -13.568 -41.720 50.848 1.00 52.34 89 ALA A O 1
ATOM 654 N N . ALA A 1 90 ? -14.715 -39.799 50.606 1.00 52.91 90 ALA A N 1
ATOM 655 C CA . ALA A 1 90 ? -14.416 -39.224 51.905 1.00 52.91 90 ALA A CA 1
ATOM 656 C C . ALA A 1 90 ? -15.239 -39.965 52.971 1.00 52.91 90 ALA A C 1
ATOM 658 O O . ALA A 1 90 ? -16.432 -40.194 52.769 1.00 52.91 90 ALA A O 1
ATOM 659 N N . SER A 1 91 ? -14.625 -40.302 54.103 1.00 55.59 91 SER A N 1
ATOM 660 C CA . SER A 1 91 ? -15.359 -40.701 55.301 1.00 55.59 91 SER A CA 1
ATOM 661 C C . SER A 1 91 ? -14.738 -40.033 56.521 1.00 55.59 91 SER A C 1
ATOM 663 O O . SER A 1 91 ? -13.556 -40.182 56.811 1.00 55.59 91 SER A O 1
ATOM 665 N N . SER A 1 92 ? -15.582 -39.248 57.175 1.00 61.84 92 SER A N 1
ATOM 666 C CA . SER A 1 92 ? -15.447 -38.653 58.496 1.00 61.84 92 SER A CA 1
ATOM 667 C C . SER A 1 92 ? -15.585 -39.701 59.612 1.00 61.84 92 SER A C 1
ATOM 669 O O . SER A 1 92 ? -16.027 -40.818 59.331 1.00 61.84 92 SER A O 1
ATOM 671 N N . ARG A 1 93 ? -15.324 -39.251 60.859 1.00 52.97 93 ARG A N 1
ATOM 672 C CA . ARG A 1 93 ? -15.514 -39.875 62.200 1.00 52.97 93 ARG A CA 1
ATOM 673 C C . ARG A 1 93 ? -14.217 -40.393 62.837 1.00 52.97 93 ARG A C 1
ATOM 675 O O . ARG A 1 93 ? -13.458 -41.069 62.159 1.00 52.97 93 ARG A O 1
ATOM 682 N N . SER A 1 94 ? -13.903 -40.137 64.109 1.00 57.34 94 SER A N 1
ATOM 683 C CA . SER A 1 94 ? -14.538 -39.393 65.215 1.00 57.34 94 SER A CA 1
ATOM 684 C C . SER A 1 94 ? -13.447 -38.989 66.203 1.00 57.34 94 SER A C 1
ATOM 686 O O . SER A 1 94 ? -12.422 -39.706 66.234 1.00 57.34 94 SER A O 1
#

Organism: Polarella glacialis (NCBI:txid89957)